Protein AF-A0A4Y1ZLB5-F1 (afdb_monomer_lite)

pLDDT: mean 85.58, std 10.48, range [54.25, 96.88]

Radius of gyration: 24.86 Å; chains: 1; bounding box: 47×28×75 Å

Organism: Araneus ventricosus (NCBI:txid182803)

Structure (mmCIF, N/CA/C/O backbone):
data_AF-A0A4Y1ZLB5-F1
#
_entry.id   AF-A0A4Y1ZLB5-F1
#
loop_
_atom_site.group_PDB
_atom_site.id
_atom_site.type_symbol
_atom_site.label_atom_id
_atom_site.label_alt_id
_atom_site.label_comp_id
_atom_site.label_asym_id
_atom_site.label_entity_id
_atom_site.label_seq_id
_atom_site.pdbx_PDB_ins_code
_atom_site.Cartn_x
_atom_site.Cartn_y
_atom_site.Cartn_z
_atom_site.occupancy
_atom_site.B_iso_or_equiv
_atom_site.auth_seq_id
_atom_sit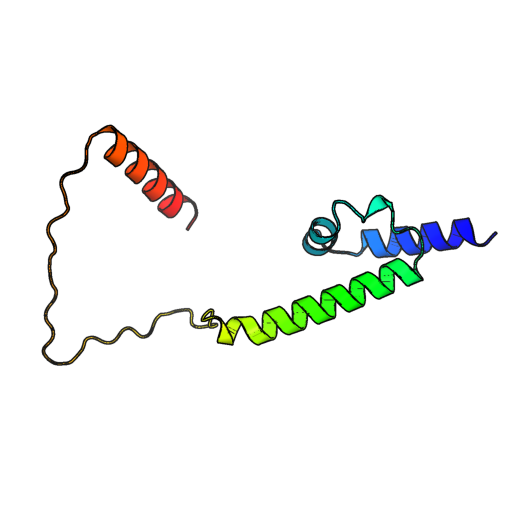e.auth_comp_id
_atom_site.auth_asym_id
_atom_site.auth_atom_id
_atom_site.pdbx_PDB_model_num
ATOM 1 N N . MET A 1 1 ? 21.072 0.759 -37.755 1.00 54.25 1 MET A N 1
ATOM 2 C CA . MET A 1 1 ? 20.215 -0.448 -37.732 1.00 54.25 1 MET A CA 1
ATOM 3 C C . MET A 1 1 ? 19.942 -0.958 -36.313 1.00 54.25 1 MET A C 1
ATOM 5 O O . MET A 1 1 ? 19.071 -1.802 -36.187 1.00 54.25 1 MET A O 1
ATOM 9 N N . GLU A 1 2 ? 20.585 -0.439 -35.256 1.00 58.31 2 GLU A N 1
ATOM 10 C CA . GLU A 1 2 ? 20.394 -0.950 -33.879 1.00 58.31 2 GLU A CA 1
ATOM 11 C C . GLU A 1 2 ? 19.122 -0.460 -33.166 1.00 58.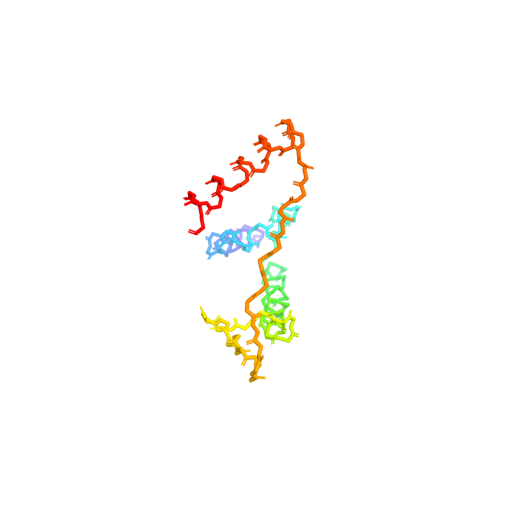31 2 GLU A C 1
ATOM 13 O O . GLU A 1 2 ? 18.459 -1.251 -32.506 1.00 58.31 2 GLU A O 1
ATOM 18 N N . LEU A 1 3 ? 18.684 0.781 -33.416 1.00 64.00 3 LEU A N 1
ATOM 19 C CA . LEU A 1 3 ? 17.488 1.380 -32.788 1.00 64.00 3 LEU A CA 1
ATOM 20 C C . LEU A 1 3 ? 16.195 0.555 -32.936 1.00 64.00 3 LEU A C 1
ATOM 22 O O . LEU A 1 3 ? 15.309 0.635 -32.089 1.00 64.00 3 LEU A O 1
ATOM 26 N N . SER A 1 4 ? 16.064 -0.230 -34.012 1.00 72.00 4 SER A N 1
ATOM 27 C CA . SER A 1 4 ? 14.890 -1.089 -34.208 1.00 72.00 4 SER A CA 1
ATOM 28 C C . SER A 1 4 ? 14.949 -2.344 -33.342 1.00 72.00 4 SER A C 1
ATOM 30 O O . SER A 1 4 ? 13.912 -2.789 -32.866 1.00 72.00 4 SER A O 1
ATOM 32 N N . SER A 1 5 ? 16.131 -2.928 -33.149 1.00 82.12 5 SER A N 1
ATOM 33 C CA . SER A 1 5 ? 16.307 -4.135 -32.339 1.00 82.12 5 SER A CA 1
ATOM 34 C C . SER A 1 5 ? 16.129 -3.817 -30.860 1.00 82.12 5 SER A C 1
ATOM 36 O O . SER A 1 5 ? 15.395 -4.520 -30.169 1.00 82.12 5 SER A O 1
ATOM 38 N N . ASP A 1 6 ? 16.704 -2.704 -30.407 1.00 87.12 6 ASP A N 1
ATOM 39 C CA . ASP A 1 6 ? 16.612 -2.239 -29.022 1.00 87.12 6 ASP A CA 1
ATOM 40 C C . ASP A 1 6 ? 15.170 -1.978 -28.603 1.00 87.12 6 ASP A C 1
ATOM 42 O O . ASP A 1 6 ? 14.748 -2.398 -27.525 1.00 87.12 6 ASP A O 1
ATOM 46 N N . LEU A 1 7 ? 14.376 -1.357 -29.480 1.00 87.50 7 LEU A N 1
ATOM 47 C CA . LEU A 1 7 ? 12.965 -1.103 -29.214 1.00 87.50 7 LEU A CA 1
ATOM 48 C C . LEU A 1 7 ? 12.159 -2.407 -29.117 1.00 87.50 7 LEU A C 1
ATOM 50 O O . LEU A 1 7 ? 11.307 -2.536 -28.240 1.00 87.50 7 LEU A O 1
ATOM 54 N N . ILE A 1 8 ? 12.450 -3.391 -29.974 1.00 90.06 8 ILE A N 1
ATOM 55 C CA . ILE A 1 8 ? 11.793 -4.706 -29.938 1.00 90.06 8 ILE A CA 1
ATOM 56 C C . ILE A 1 8 ? 12.168 -5.472 -28.664 1.00 90.06 8 ILE A C 1
ATOM 58 O O . ILE A 1 8 ? 11.288 -6.039 -28.015 1.00 90.06 8 ILE A O 1
ATOM 62 N N . ILE A 1 9 ? 13.444 -5.472 -28.274 1.00 90.19 9 ILE A N 1
ATOM 63 C CA . ILE A 1 9 ? 13.919 -6.123 -27.044 1.00 90.19 9 ILE A CA 1
ATOM 64 C C . ILE A 1 9 ? 13.283 -5.453 -25.822 1.00 90.19 9 ILE A C 1
ATOM 66 O O . ILE A 1 9 ? 12.719 -6.129 -24.960 1.00 90.19 9 ILE A O 1
ATOM 70 N N . THR A 1 10 ? 13.296 -4.122 -25.787 1.00 90.19 10 THR A N 1
ATOM 71 C CA . THR A 1 10 ? 12.685 -3.320 -24.726 1.00 90.19 10 THR A CA 1
ATOM 72 C C . THR A 1 10 ? 11.192 -3.621 -24.596 1.00 90.19 10 THR A C 1
ATOM 74 O O . THR A 1 10 ? 10.710 -3.888 -23.496 1.00 90.19 10 THR A O 1
ATOM 77 N N . ASP A 1 11 ? 10.446 -3.641 -25.703 1.00 90.00 11 ASP A N 1
ATOM 78 C CA . ASP A 1 11 ? 9.012 -3.944 -25.697 1.00 90.00 11 ASP A CA 1
ATOM 79 C C . ASP A 1 11 ? 8.726 -5.370 -25.197 1.00 90.00 11 ASP A C 1
ATOM 81 O O . ASP A 1 11 ? 7.841 -5.578 -24.363 1.00 90.00 11 ASP A O 1
ATOM 85 N N . GLN A 1 12 ? 9.522 -6.359 -25.613 1.00 91.50 12 GLN A N 1
ATOM 86 C CA . GLN A 1 12 ? 9.396 -7.730 -25.111 1.00 91.50 12 GLN A CA 1
ATOM 87 C C . GLN A 1 12 ? 9.647 -7.830 -23.601 1.00 91.50 12 GLN A C 1
ATOM 89 O O . GLN A 1 12 ? 8.914 -8.543 -22.907 1.00 91.50 12 GLN A O 1
ATOM 94 N N . ILE A 1 13 ? 10.647 -7.113 -23.075 1.00 90.38 13 ILE A N 1
ATOM 95 C CA . ILE A 1 13 ? 10.914 -7.048 -21.631 1.00 90.38 13 ILE A CA 1
ATOM 96 C C . ILE A 1 13 ? 9.722 -6.403 -20.917 1.00 90.38 13 ILE A C 1
ATOM 98 O O . ILE A 1 13 ? 9.205 -6.980 -19.960 1.00 90.38 13 ILE A O 1
ATOM 102 N N . LYS A 1 14 ? 9.219 -5.263 -21.410 1.00 89.38 14 LYS A N 1
ATOM 103 C CA . LYS A 1 14 ? 8.067 -4.559 -20.821 1.00 89.38 14 LYS A CA 1
ATOM 104 C C . LYS A 1 14 ? 6.805 -5.422 -20.784 1.00 89.38 14 LYS A C 1
ATOM 106 O O . LYS A 1 14 ? 6.075 -5.399 -19.792 1.00 89.38 14 LYS A O 1
ATOM 111 N N . ARG A 1 15 ? 6.542 -6.210 -21.833 1.00 89.81 15 ARG A N 1
ATOM 112 C CA . ARG A 1 15 ? 5.386 -7.125 -21.895 1.00 89.81 15 ARG A CA 1
ATOM 113 C C . ARG A 1 15 ? 5.440 -8.222 -20.835 1.00 89.81 15 ARG A C 1
ATOM 115 O O . ARG A 1 15 ? 4.393 -8.582 -20.310 1.00 89.81 15 ARG A O 1
ATOM 122 N N . LYS A 1 16 ? 6.635 -8.714 -20.492 1.00 90.75 16 LYS A N 1
ATOM 123 C CA . LYS A 1 16 ? 6.838 -9.771 -19.485 1.00 90.75 16 LYS A CA 1
ATOM 124 C C . LYS A 1 16 ? 6.747 -9.280 -18.033 1.00 90.75 16 LYS A C 1
ATOM 126 O O . LYS A 1 16 ? 6.756 -10.106 -17.125 1.00 90.75 16 LYS A O 1
ATOM 131 N N . LYS A 1 17 ? 6.684 -7.966 -17.787 1.00 88.12 17 LYS A N 1
ATOM 132 C CA . LYS A 1 17 ? 6.630 -7.403 -16.427 1.00 88.12 17 LYS A CA 1
ATOM 133 C C . LYS A 1 17 ? 5.203 -7.359 -15.883 1.00 88.12 17 LYS A C 1
ATOM 135 O O . LYS A 1 17 ? 4.248 -7.116 -16.626 1.00 88.12 17 LYS A O 1
ATOM 140 N N . THR A 1 18 ? 5.082 -7.596 -14.578 1.00 87.88 18 THR A N 1
ATOM 141 C CA . THR A 1 18 ? 3.817 -7.542 -13.835 1.00 87.88 18 THR A CA 1
ATOM 142 C C . THR A 1 18 ? 3.270 -6.117 -13.769 1.00 87.88 18 THR A C 1
ATOM 144 O O . THR A 1 18 ? 4.005 -5.149 -13.978 1.00 87.88 18 THR A O 1
ATOM 147 N N . GLN A 1 19 ? 1.973 -5.986 -13.476 1.00 86.31 19 GLN A N 1
ATOM 148 C CA . GLN A 1 19 ? 1.320 -4.680 -13.363 1.00 86.31 19 GLN A CA 1
ATOM 149 C C . GLN A 1 19 ? 1.928 -3.830 -12.235 1.00 86.31 19 GLN A C 1
ATOM 151 O O . GLN A 1 19 ? 2.244 -2.676 -12.476 1.00 86.31 19 GLN A O 1
ATOM 156 N N . GLU A 1 20 ? 2.243 -4.437 -11.083 1.00 87.06 20 GLU A N 1
ATOM 157 C CA . GLU A 1 20 ? 2.920 -3.782 -9.943 1.00 87.06 20 GLU A CA 1
ATOM 158 C C . GLU A 1 20 ? 4.202 -3.038 -10.359 1.00 87.06 20 GLU A C 1
ATOM 160 O O . GLU A 1 20 ? 4.435 -1.904 -9.948 1.00 87.06 20 GLU A O 1
ATOM 165 N N . VAL A 1 21 ? 5.024 -3.653 -11.218 1.00 87.06 21 VAL A N 1
ATOM 166 C CA . VAL A 1 21 ? 6.260 -3.027 -11.711 1.00 87.06 21 VAL A CA 1
ATOM 167 C C . VAL A 1 21 ? 5.936 -1.867 -12.648 1.00 87.06 21 VAL A C 1
ATOM 169 O O . VAL A 1 21 ? 6.552 -0.814 -12.552 1.00 87.06 21 VAL A O 1
ATOM 172 N N . LYS A 1 22 ? 4.959 -2.029 -13.545 1.00 87.31 22 LYS A N 1
ATOM 173 C CA . LYS A 1 22 ? 4.550 -0.963 -14.476 1.00 87.31 22 LYS A CA 1
ATOM 174 C C . LYS A 1 22 ? 3.980 0.245 -13.733 1.00 87.31 22 LYS A C 1
ATOM 176 O O . LYS A 1 22 ? 4.280 1.373 -14.117 1.00 87.31 22 LYS A O 1
ATOM 181 N N . ASP A 1 23 ? 3.233 0.002 -12.660 1.00 88.00 23 ASP A N 1
ATOM 182 C CA . ASP A 1 23 ? 2.637 1.037 -11.814 1.00 88.00 23 ASP A CA 1
ATOM 183 C C . ASP A 1 23 ? 3.703 1.845 -11.060 1.00 88.00 23 ASP A C 1
ATOM 185 O O . ASP A 1 23 ? 3.548 3.043 -10.836 1.00 88.00 23 ASP A O 1
ATOM 189 N N . HIS A 1 24 ? 4.838 1.229 -10.724 1.00 87.44 24 HIS A N 1
ATOM 190 C CA . HIS A 1 24 ? 5.950 1.955 -10.114 1.00 87.44 24 HIS A CA 1
ATOM 191 C C . HIS A 1 24 ? 6.598 2.971 -11.071 1.00 87.44 24 HIS A C 1
ATOM 193 O O . HIS A 1 24 ? 7.127 3.990 -10.636 1.00 87.44 24 HIS A O 1
ATOM 199 N N . PHE A 1 25 ? 6.532 2.718 -12.380 1.00 87.50 25 PHE A N 1
ATOM 200 C CA . PHE A 1 25 ? 7.180 3.536 -13.403 1.00 87.50 25 PHE A CA 1
ATOM 201 C C . PHE A 1 25 ? 6.192 4.352 -14.253 1.00 87.50 25 PHE A C 1
ATOM 203 O O . PHE A 1 25 ? 6.557 4.739 -15.359 1.00 87.50 25 PHE A O 1
ATOM 210 N N . ILE A 1 26 ? 4.972 4.647 -13.787 1.00 85.88 26 ILE A N 1
ATOM 211 C CA . ILE A 1 26 ? 3.901 5.282 -14.596 1.00 85.88 26 ILE A CA 1
ATOM 212 C C . ILE A 1 26 ? 4.385 6.504 -15.405 1.00 85.88 26 ILE A C 1
ATOM 214 O O . ILE A 1 26 ? 4.108 6.598 -16.601 1.00 85.88 26 ILE A O 1
ATOM 218 N N . ASP A 1 27 ? 5.187 7.385 -14.802 1.00 85.88 27 ASP A N 1
ATOM 219 C CA . ASP A 1 27 ? 5.664 8.625 -15.440 1.00 85.88 27 ASP A CA 1
ATOM 220 C C . ASP A 1 27 ? 6.862 8.436 -16.397 1.00 85.88 27 ASP A C 1
ATOM 222 O O . ASP A 1 27 ? 7.164 9.295 -17.244 1.00 85.88 27 ASP A O 1
ATOM 226 N N . GLY A 1 28 ? 7.583 7.322 -16.240 1.00 83.75 28 GLY A N 1
ATOM 227 C CA . GLY A 1 28 ? 8.850 7.027 -16.915 1.00 83.75 28 GLY A CA 1
ATOM 228 C C . GLY A 1 28 ? 8.805 5.835 -17.872 1.00 83.75 28 GLY A C 1
ATOM 229 O O . GLY A 1 28 ? 9.680 5.704 -18.726 1.00 83.75 28 GLY A O 1
ATOM 230 N N . TRP A 1 29 ? 7.780 4.985 -17.796 1.00 87.38 29 TRP A N 1
ATOM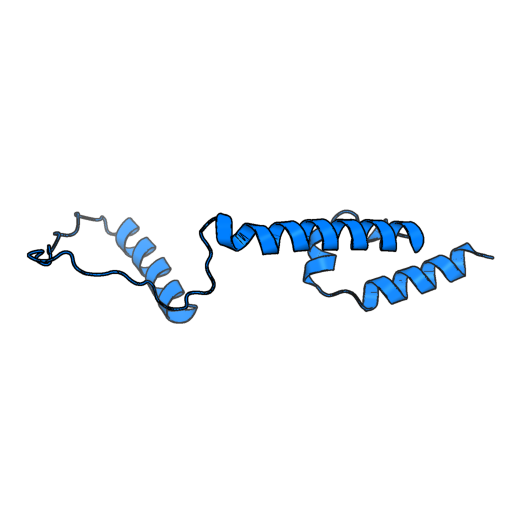 231 C CA . TRP A 1 29 ? 7.736 3.693 -18.482 1.00 87.38 29 TRP A CA 1
ATOM 232 C C . TRP A 1 29 ? 7.786 3.821 -20.004 1.00 87.38 29 TRP A C 1
ATOM 234 O O . TRP A 1 29 ? 8.435 3.027 -20.686 1.00 87.38 29 TRP A O 1
ATOM 244 N N . SER A 1 30 ? 7.137 4.846 -20.557 1.00 83.31 30 SER A N 1
ATOM 245 C CA . SER A 1 30 ? 7.140 5.143 -21.995 1.00 83.31 30 SER A CA 1
ATOM 246 C C . SER A 1 30 ? 8.467 5.727 -22.497 1.00 83.31 30 SER A C 1
ATOM 248 O O . SER A 1 30 ? 8.753 5.644 -23.688 1.00 83.31 30 SER A O 1
ATOM 250 N N . LYS A 1 31 ? 9.300 6.278 -21.604 1.00 86.25 31 LYS A N 1
ATOM 251 C CA . LYS A 1 31 ? 10.588 6.913 -21.936 1.00 86.25 31 LYS A CA 1
ATOM 252 C C . LYS A 1 31 ? 11.763 5.930 -21.918 1.00 86.25 31 LYS A C 1
ATOM 254 O O . LYS A 1 31 ? 12.789 6.197 -22.537 1.00 86.25 31 LYS A O 1
ATOM 259 N N . LEU A 1 32 ? 11.609 4.785 -21.251 1.00 86.25 32 LEU A N 1
ATOM 260 C CA . LEU A 1 32 ? 12.604 3.710 -21.212 1.00 86.25 32 LEU A CA 1
ATOM 261 C C . LEU A 1 32 ? 12.653 2.977 -22.560 1.00 86.25 32 LEU A C 1
ATOM 263 O O . LEU A 1 32 ? 11.905 2.025 -22.764 1.00 86.25 32 LEU A O 1
ATOM 267 N N . ASN A 1 33 ? 13.482 3.447 -23.492 1.00 84.12 33 ASN A N 1
ATOM 268 C CA . ASN A 1 33 ? 13.607 2.884 -24.849 1.00 84.12 33 ASN A CA 1
ATOM 269 C C . ASN A 1 33 ? 14.921 2.132 -25.095 1.00 84.12 33 ASN A C 1
ATOM 271 O O . ASN A 1 33 ? 15.105 1.571 -26.170 1.00 84.12 33 ASN A O 1
ATOM 275 N N . SER A 1 34 ? 15.819 2.130 -24.110 1.00 88.88 34 SER A N 1
ATOM 276 C CA . SER A 1 34 ? 17.044 1.338 -24.139 1.00 88.88 34 SER A CA 1
ATOM 277 C C . SER A 1 34 ? 16.847 0.078 -23.293 1.00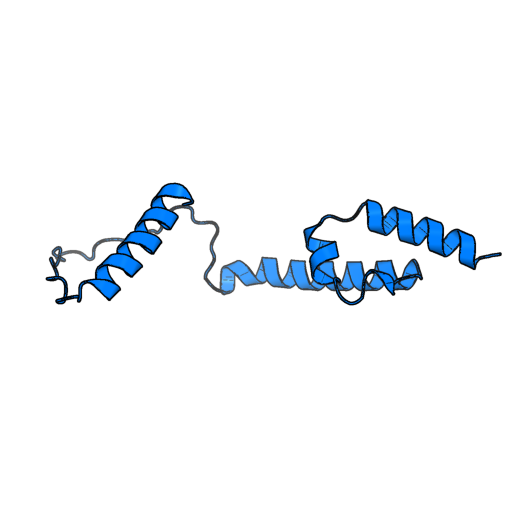 88.88 34 SER A C 1
ATOM 279 O O . SER A 1 34 ? 16.363 0.191 -22.158 1.00 88.88 34 SER A O 1
ATOM 281 N N . PRO A 1 35 ? 17.212 -1.106 -23.816 1.00 88.50 35 PRO A N 1
ATOM 282 C CA . PRO A 1 35 ? 17.108 -2.350 -23.072 1.00 88.50 35 PRO A CA 1
ATOM 283 C C . PRO A 1 35 ? 18.016 -2.337 -21.840 1.00 88.50 35 PRO A C 1
ATOM 285 O O . PRO A 1 35 ? 17.561 -2.745 -20.775 1.00 88.50 35 PRO A O 1
ATOM 288 N N . ASP A 1 36 ? 19.232 -1.796 -21.946 1.00 89.56 36 ASP A N 1
ATOM 289 C CA . ASP A 1 36 ? 20.180 -1.715 -20.828 1.00 89.56 36 ASP A CA 1
ATOM 290 C C . ASP A 1 36 ? 19.638 -0.832 -19.701 1.00 89.56 36 ASP A C 1
ATOM 292 O O . ASP A 1 36 ? 19.549 -1.271 -18.556 1.00 89.56 36 ASP A O 1
ATOM 296 N N . ALA A 1 37 ? 19.156 0.369 -20.040 1.00 88.75 37 ALA A N 1
ATOM 297 C CA . ALA A 1 37 ? 18.561 1.274 -19.058 1.00 88.75 37 ALA A CA 1
ATOM 298 C C . ALA A 1 37 ? 17.300 0.675 -18.414 1.00 88.75 37 ALA A C 1
ATOM 300 O O . ALA A 1 37 ? 17.036 0.888 -17.232 1.00 88.75 37 ALA A O 1
ATOM 301 N N . LEU A 1 38 ? 16.492 -0.074 -19.176 1.00 89.88 38 LEU A N 1
ATOM 302 C CA . LEU A 1 38 ? 15.327 -0.765 -18.626 1.00 89.88 38 LEU A CA 1
ATOM 303 C C . LEU A 1 38 ? 15.753 -1.868 -17.648 1.00 89.88 38 LEU A C 1
ATOM 305 O O . LEU A 1 38 ? 15.130 -2.005 -16.600 1.00 89.88 38 LEU A O 1
ATOM 309 N N . VAL A 1 39 ? 16.785 -2.647 -17.976 1.00 90.50 39 VAL A N 1
ATOM 310 C CA . VAL A 1 39 ? 17.297 -3.724 -17.116 1.00 90.50 39 VAL A CA 1
ATOM 311 C C . VAL A 1 39 ? 17.875 -3.166 -15.816 1.00 90.50 39 VAL A C 1
ATOM 313 O O . VAL A 1 39 ? 17.505 -3.665 -14.759 1.00 90.50 39 VAL A O 1
ATOM 316 N N . GLU A 1 40 ? 18.687 -2.111 -15.881 1.00 91.50 40 GLU A N 1
ATOM 317 C CA . GLU A 1 40 ? 19.279 -1.453 -14.707 1.00 91.50 40 GLU A CA 1
ATOM 318 C C . GLU A 1 40 ? 18.201 -0.946 -13.736 1.00 91.50 40 GLU A C 1
ATOM 320 O O . GLU A 1 40 ? 18.176 -1.338 -12.573 1.00 91.50 40 GLU A O 1
ATOM 325 N N . ASN A 1 41 ? 17.210 -0.195 -14.233 1.00 89.19 41 ASN A N 1
ATOM 326 C CA . ASN A 1 41 ? 16.106 0.298 -13.398 1.00 89.19 41 ASN A CA 1
ATOM 327 C C . ASN A 1 41 ? 15.280 -0.832 -12.763 1.00 89.19 41 ASN A C 1
ATOM 329 O O . ASN A 1 41 ? 14.732 -0.682 -11.669 1.00 89.19 41 ASN A O 1
ATOM 333 N N . LEU A 1 42 ? 15.132 -1.958 -13.466 1.00 91.00 42 LEU A N 1
ATOM 334 C CA . LEU A 1 42 ? 14.413 -3.115 -12.943 1.00 91.00 42 LEU A CA 1
ATOM 335 C C . LEU A 1 42 ? 15.203 -3.835 -11.847 1.00 91.00 42 LEU A C 1
ATOM 337 O O . LEU A 1 42 ? 14.579 -4.325 -10.908 1.00 91.00 42 LEU A O 1
ATOM 341 N N . ASP A 1 43 ? 16.526 -3.909 -11.975 1.00 90.81 43 ASP A N 1
ATOM 342 C CA . ASP A 1 43 ? 17.420 -4.519 -10.985 1.00 90.81 43 ASP A CA 1
ATOM 343 C C . ASP A 1 43 ? 17.513 -3.657 -9.715 1.00 90.81 43 ASP A C 1
ATOM 345 O O . ASP A 1 43 ? 17.370 -4.160 -8.595 1.00 90.81 43 ASP A O 1
ATOM 349 N N . ASP A 1 44 ? 17.604 -2.335 -9.886 1.00 90.50 44 ASP A N 1
ATOM 350 C CA . ASP A 1 44 ? 17.534 -1.361 -8.795 1.00 90.50 44 ASP A CA 1
ATOM 351 C C . ASP A 1 44 ? 16.207 -1.468 -8.038 1.00 90.50 44 ASP A C 1
ATOM 353 O O . ASP A 1 44 ? 16.177 -1.539 -6.804 1.00 90.50 44 ASP A O 1
ATOM 357 N N . TYR A 1 45 ? 15.090 -1.531 -8.770 1.00 90.38 45 TYR A N 1
ATOM 358 C CA . TYR A 1 45 ? 13.772 -1.707 -8.169 1.00 90.38 45 TYR A CA 1
ATOM 359 C C . TYR A 1 45 ? 13.663 -3.027 -7.400 1.00 90.38 45 TYR A C 1
ATOM 361 O O . TYR A 1 45 ? 13.142 -3.034 -6.282 1.00 90.38 45 TYR A O 1
ATOM 369 N N . ASP A 1 46 ? 14.148 -4.141 -7.955 1.00 89.88 46 ASP A N 1
ATOM 370 C CA . ASP A 1 46 ? 14.072 -5.440 -7.279 1.00 89.88 46 ASP A CA 1
ATOM 371 C C . ASP A 1 46 ? 14.949 -5.466 -6.019 1.00 89.88 46 ASP A C 1
ATOM 373 O O . ASP A 1 46 ? 14.525 -5.968 -4.975 1.00 89.88 46 ASP A O 1
ATOM 377 N N . THR A 1 47 ? 16.110 -4.809 -6.059 1.00 91.69 47 THR A N 1
ATOM 378 C CA . THR A 1 47 ? 16.973 -4.598 -4.891 1.00 91.69 47 THR A CA 1
ATOM 379 C C . THR A 1 47 ? 16.250 -3.795 -3.810 1.00 91.69 47 THR A C 1
ATOM 381 O O . THR A 1 47 ? 16.159 -4.233 -2.658 1.00 91.69 47 THR A O 1
ATOM 384 N N . LEU A 1 48 ? 15.658 -2.649 -4.161 1.00 87.56 48 LEU A N 1
ATOM 385 C CA . LEU A 1 48 ? 14.889 -1.828 -3.221 1.00 87.56 48 LEU A CA 1
ATOM 386 C C . LEU A 1 48 ? 13.701 -2.603 -2.643 1.00 87.56 48 LEU A C 1
ATOM 388 O O . LEU A 1 48 ? 13.502 -2.621 -1.427 1.00 87.56 48 LEU A O 1
ATOM 392 N N . ARG A 1 49 ? 12.952 -3.319 -3.481 1.00 87.31 49 ARG A N 1
ATOM 393 C CA . ARG A 1 49 ? 11.809 -4.138 -3.065 1.00 87.31 49 ARG A CA 1
ATOM 394 C C . ARG A 1 49 ? 12.226 -5.283 -2.148 1.00 87.31 49 ARG A C 1
ATOM 396 O O . ARG A 1 49 ? 11.553 -5.533 -1.149 1.00 87.31 49 ARG A O 1
ATOM 403 N N . SER A 1 50 ? 13.341 -5.942 -2.442 1.00 86.19 50 SER A N 1
ATOM 404 C CA . SER A 1 50 ? 13.920 -7.000 -1.611 1.00 86.19 50 SER A CA 1
ATOM 405 C C . SER A 1 50 ? 14.343 -6.463 -0.238 1.00 86.19 50 SER A C 1
ATOM 407 O O . SER A 1 50 ? 13.991 -7.032 0.803 1.00 86.19 50 SER A O 1
ATOM 409 N N . THR A 1 51 ? 15.006 -5.301 -0.196 1.00 84.69 51 THR A N 1
ATOM 410 C CA . THR A 1 51 ? 15.362 -4.648 1.077 1.00 84.69 51 THR A CA 1
ATOM 411 C C . THR A 1 51 ? 14.133 -4.192 1.864 1.00 84.69 51 THR A C 1
ATOM 413 O O . THR A 1 51 ? 14.106 -4.315 3.087 1.00 84.69 51 THR A O 1
ATOM 416 N N . PHE A 1 52 ? 13.085 -3.715 1.191 1.00 80.06 52 PHE A N 1
ATOM 417 C CA . PHE A 1 52 ? 11.833 -3.351 1.843 1.00 80.06 52 PHE A CA 1
ATOM 418 C C . PHE A 1 52 ? 11.151 -4.581 2.445 1.00 80.06 52 PHE A C 1
ATOM 420 O O . PHE A 1 52 ? 10.861 -4.595 3.637 1.00 80.06 52 PHE A O 1
ATOM 427 N N . ARG A 1 53 ? 10.982 -5.655 1.667 1.00 79.44 53 ARG A N 1
ATOM 428 C CA . ARG A 1 53 ? 10.358 -6.918 2.103 1.00 79.44 53 ARG A CA 1
ATOM 429 C C . ARG A 1 53 ? 11.099 -7.581 3.262 1.00 79.44 53 ARG A C 1
ATOM 431 O O . ARG A 1 53 ? 10.469 -8.115 4.166 1.00 79.44 53 ARG A O 1
ATOM 438 N N . SER A 1 54 ? 12.427 -7.511 3.275 1.00 78.25 54 SER A N 1
ATOM 439 C CA . SER A 1 54 ? 13.246 -8.008 4.393 1.00 78.25 54 SER A CA 1
ATOM 440 C C . SER A 1 54 ? 13.181 -7.120 5.644 1.00 78.25 54 SER A C 1
ATOM 442 O O . SER A 1 54 ? 13.367 -7.610 6.761 1.00 78.25 54 SER A O 1
ATOM 444 N N . LYS A 1 55 ? 12.873 -5.826 5.490 1.00 74.38 55 LYS A N 1
ATOM 445 C CA . LYS A 1 55 ? 12.652 -4.883 6.598 1.00 74.38 55 LYS A CA 1
ATOM 446 C C . LYS A 1 55 ? 11.199 -4.815 7.074 1.00 74.38 55 LYS A C 1
ATOM 448 O O . LYS A 1 55 ? 10.974 -4.405 8.207 1.00 74.38 55 LYS A O 1
ATOM 453 N N . GLN A 1 56 ? 10.222 -5.260 6.284 1.00 67.75 56 GLN A N 1
ATOM 454 C CA . GLN A 1 56 ? 8.803 -5.287 6.668 1.00 67.75 56 GLN A CA 1
ATOM 455 C C . GLN A 1 56 ? 8.529 -5.978 8.022 1.00 67.75 56 GLN A C 1
ATOM 457 O O . GLN A 1 56 ? 7.783 -5.402 8.817 1.00 67.75 56 GLN A O 1
ATOM 462 N N . PRO A 1 57 ? 9.180 -7.110 8.369 1.00 62.34 57 PRO A N 1
ATOM 463 C CA . PRO A 1 57 ? 9.051 -7.711 9.699 1.00 62.34 57 PRO A CA 1
ATOM 464 C C . PRO A 1 57 ? 9.518 -6.804 10.846 1.00 62.34 57 PRO A C 1
ATOM 466 O O . PRO A 1 57 ? 8.968 -6.861 11.940 1.00 62.34 57 PRO A O 1
ATOM 469 N N . GLN A 1 58 ? 10.511 -5.944 10.599 1.00 65.19 58 GLN A N 1
ATOM 470 C CA . GLN A 1 58 ? 11.066 -5.006 11.586 1.00 65.19 58 GLN A CA 1
ATOM 471 C C . GLN A 1 58 ? 10.180 -3.762 11.758 1.00 65.19 58 GLN A C 1
ATOM 473 O O . GLN A 1 58 ? 10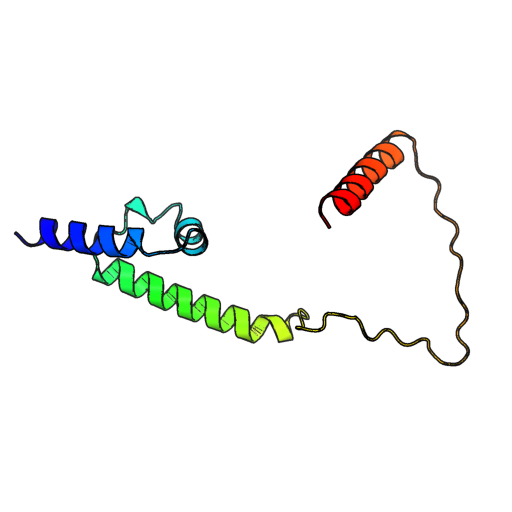.236 -3.104 12.791 1.00 65.19 58 GLN A O 1
ATOM 478 N N . LEU A 1 59 ? 9.331 -3.467 10.768 1.00 64.31 59 LEU A N 1
ATOM 479 C CA . LEU A 1 59 ? 8.318 -2.407 10.808 1.00 64.31 59 LEU A CA 1
ATOM 480 C C . LEU A 1 59 ? 7.008 -2.860 11.484 1.00 64.31 59 LEU A C 1
ATOM 482 O O . LEU A 1 59 ? 6.016 -2.138 11.448 1.00 64.31 59 LEU A O 1
ATOM 486 N N . GLY A 1 60 ? 6.996 -4.048 12.103 1.00 58.53 60 GLY A N 1
ATOM 487 C CA . GLY A 1 60 ? 5.866 -4.574 12.877 1.00 58.53 60 GLY A CA 1
ATOM 488 C C . GLY A 1 60 ? 4.883 -5.438 12.085 1.00 58.53 60 GLY A C 1
ATOM 489 O O . GLY A 1 60 ? 3.946 -5.976 12.672 1.00 58.53 60 GLY A O 1
ATOM 490 N N . SER A 1 61 ? 5.090 -5.629 10.778 1.00 61.22 61 SER A N 1
ATOM 491 C CA . SER A 1 61 ? 4.247 -6.513 9.967 1.00 61.22 61 SER A CA 1
ATOM 492 C C . SER A 1 61 ? 4.848 -7.919 9.942 1.00 61.22 61 SER A C 1
ATOM 494 O O . SER A 1 61 ? 5.780 -8.213 9.195 1.00 61.22 61 SER A O 1
ATOM 496 N N . THR A 1 62 ? 4.364 -8.778 10.838 1.00 62.88 62 THR A N 1
ATOM 497 C CA . THR A 1 62 ? 4.820 -10.169 10.967 1.00 62.88 62 THR A CA 1
ATOM 498 C C . THR A 1 62 ? 3.929 -11.113 10.153 1.00 62.88 62 THR A C 1
ATOM 500 O O . THR A 1 62 ? 2.773 -10.808 9.884 1.00 62.88 62 THR A O 1
ATOM 503 N N . ASN A 1 63 ? 4.432 -12.303 9.807 1.00 65.69 63 ASN A N 1
ATOM 504 C CA . ASN A 1 63 ? 3.633 -13.361 9.163 1.00 65.69 63 ASN A CA 1
ATOM 505 C C . ASN A 1 63 ? 2.625 -14.034 10.123 1.00 65.69 63 ASN A C 1
ATOM 507 O O . ASN A 1 63 ? 2.075 -15.090 9.804 1.00 65.69 63 ASN A O 1
ATOM 511 N N . LEU A 1 64 ? 2.436 -13.496 11.333 1.00 64.12 64 LEU A N 1
ATOM 512 C CA . LEU A 1 64 ? 1.527 -14.068 12.316 1.00 64.12 64 LEU A CA 1
ATOM 513 C C . LEU A 1 64 ? 0.089 -13.830 11.856 1.00 64.12 64 LEU A C 1
ATOM 515 O O . LEU A 1 64 ? -0.383 -12.702 11.781 1.00 64.12 64 LEU A O 1
ATOM 519 N N . THR A 1 65 ? -0.628 -14.915 11.580 1.00 63.53 65 THR A N 1
ATOM 520 C CA . THR A 1 65 ? -2.050 -14.875 11.202 1.00 63.53 65 THR A CA 1
ATOM 521 C C . THR A 1 65 ? -2.975 -14.662 12.401 1.00 63.53 65 THR A C 1
ATOM 523 O O . THR A 1 65 ? -4.180 -14.493 12.232 1.00 63.53 65 THR A O 1
ATOM 526 N N . LYS A 1 66 ? -2.428 -14.700 13.622 1.00 73.00 66 LYS A N 1
ATOM 527 C CA . LYS A 1 66 ? -3.149 -14.503 14.881 1.00 73.00 66 LYS A CA 1
ATOM 528 C C . LYS A 1 66 ? -2.267 -13.711 15.833 1.00 73.00 66 LYS A C 1
ATOM 530 O O . LYS A 1 66 ? -1.119 -14.087 16.059 1.00 73.00 66 LYS A O 1
ATOM 535 N N . MET A 1 67 ? -2.816 -12.638 16.389 1.00 74.06 67 MET A N 1
ATOM 536 C CA . MET A 1 67 ? -2.176 -11.908 17.479 1.00 74.06 67 MET A CA 1
ATOM 537 C C . MET A 1 67 ? -2.190 -12.777 18.744 1.00 74.06 67 MET A C 1
ATOM 539 O O . MET A 1 67 ? -3.223 -13.352 19.086 1.00 74.06 67 MET A O 1
ATOM 543 N N . ASP A 1 68 ? -1.066 -12.873 19.452 1.00 75.69 68 ASP A N 1
ATOM 544 C CA . ASP A 1 68 ? -0.930 -13.601 20.717 1.00 75.69 68 ASP A CA 1
ATOM 545 C C . ASP A 1 68 ? -1.246 -12.701 21.922 1.00 75.69 68 ASP A C 1
ATOM 547 O O . ASP A 1 68 ? -0.479 -12.597 22.879 1.00 75.69 68 ASP A O 1
ATOM 551 N N . ILE A 1 69 ? -2.411 -12.048 21.886 1.00 83.75 69 ILE A N 1
ATOM 552 C CA . ILE A 1 69 ? -2.900 -11.252 23.016 1.00 83.75 69 ILE A CA 1
ATOM 553 C C . ILE A 1 69 ? -3.236 -12.212 24.162 1.00 83.75 69 ILE A C 1
ATOM 555 O O . ILE A 1 69 ? -4.135 -13.045 24.046 1.00 83.75 69 ILE A O 1
ATOM 559 N N . LYS A 1 70 ? -2.506 -12.096 25.273 1.00 87.31 70 LYS A N 1
ATOM 560 C CA . LYS A 1 70 ? -2.742 -12.864 26.501 1.00 87.31 70 LYS A CA 1
ATOM 561 C C . LYS A 1 70 ? -3.359 -11.949 27.547 1.00 87.31 70 LYS A C 1
ATOM 563 O O . LYS A 1 70 ? -2.848 -10.856 27.786 1.00 87.31 70 LYS A O 1
ATOM 568 N N . GLU A 1 71 ? -4.438 -12.399 28.179 1.00 90.44 71 GLU A N 1
ATOM 569 C CA . GLU A 1 71 ? -4.973 -11.720 29.358 1.00 90.44 71 GLU A CA 1
ATOM 570 C C . GLU A 1 71 ? -3.922 -11.744 30.473 1.00 90.44 71 GLU A C 1
ATOM 572 O O . GLU A 1 71 ? -3.308 -12.777 30.749 1.00 90.44 71 GLU A O 1
ATOM 577 N N . VAL A 1 72 ? -3.695 -10.596 31.109 1.00 93.62 72 VAL A N 1
ATOM 578 C CA . VAL A 1 72 ? -2.827 -10.525 32.287 1.00 93.62 72 VAL A CA 1
ATOM 579 C C . VAL A 1 72 ? -3.562 -11.174 33.459 1.00 93.62 72 VAL A C 1
ATOM 581 O O . VAL A 1 72 ? -4.737 -10.883 33.689 1.00 93.62 72 VAL A O 1
ATOM 584 N N . GLU A 1 73 ? -2.879 -12.031 34.217 1.00 92.25 73 GLU A N 1
ATOM 585 C CA . GLU A 1 73 ? -3.460 -12.728 35.367 1.00 92.25 73 GLU A CA 1
ATOM 586 C C . GLU A 1 73 ? -4.127 -11.747 36.348 1.00 92.25 73 GLU A C 1
ATOM 588 O O . GLU A 1 73 ? -3.558 -10.722 36.721 1.00 92.25 73 GLU A O 1
ATOM 593 N N . GLY A 1 74 ? -5.370 -12.046 36.734 1.00 94.12 74 GLY A N 1
ATOM 594 C CA . GLY A 1 74 ? -6.180 -11.185 37.602 1.00 94.12 74 GLY A CA 1
ATOM 595 C C . GLY A 1 74 ? -6.884 -10.016 36.899 1.00 94.12 74 GLY A C 1
ATOM 596 O O . GLY A 1 74 ? -7.641 -9.292 37.552 1.00 94.12 74 GLY A O 1
ATOM 597 N N . SER A 1 75 ? -6.691 -9.839 35.589 1.00 94.50 75 SER A N 1
ATOM 598 C CA . SER A 1 75 ? -7.422 -8.833 34.811 1.00 94.50 75 SER A CA 1
ATOM 599 C C . SER A 1 75 ? -8.901 -9.170 34.690 1.00 94.50 75 SER A C 1
ATOM 601 O O . SER A 1 75 ? -9.325 -10.319 34.817 1.00 94.50 75 SER A O 1
ATOM 603 N N . LYS A 1 76 ? -9.705 -8.135 34.445 1.00 93.81 76 LYS A N 1
ATOM 604 C CA . LYS A 1 76 ? -11.146 -8.257 34.236 1.00 93.81 76 LYS A CA 1
ATOM 605 C C . LYS A 1 76 ? -11.546 -7.479 32.987 1.00 93.81 76 LYS A C 1
ATOM 607 O O . LYS A 1 76 ? -10.952 -6.430 32.734 1.00 93.81 76 LYS A O 1
ATOM 612 N N . PRO A 1 77 ? -12.551 -7.948 32.233 1.00 93.31 77 PRO A N 1
ATOM 613 C CA . PRO A 1 77 ? -13.046 -7.209 31.083 1.00 93.31 77 PRO A CA 1
ATOM 614 C C . PRO A 1 77 ? -13.643 -5.870 31.527 1.00 93.31 77 PRO A C 1
ATOM 616 O O . PRO A 1 77 ? -14.446 -5.814 32.462 1.00 93.31 77 PRO A O 1
ATOM 619 N N . GLU A 1 78 ? -13.273 -4.795 30.834 1.00 93.19 78 GLU A N 1
ATOM 620 C CA . GLU A 1 78 ? -13.847 -3.468 31.035 1.00 93.19 78 GLU A CA 1
ATOM 621 C C . GLU A 1 78 ? -14.874 -3.174 29.938 1.00 93.19 78 GLU A C 1
ATOM 623 O O . GLU A 1 78 ? -14.555 -3.115 28.751 1.00 93.19 78 GLU A O 1
ATOM 628 N N . CYS A 1 79 ? -16.132 -2.980 30.336 1.00 91.31 79 CYS A N 1
ATOM 629 C CA . CYS A 1 79 ? -17.184 -2.553 29.421 1.00 91.31 79 CYS A CA 1
ATOM 630 C C . CYS A 1 79 ? -17.241 -1.024 29.394 1.00 91.31 79 CYS A C 1
ATOM 632 O O . CYS A 1 79 ? -17.870 -0.390 30.249 1.00 91.31 79 CYS A O 1
ATOM 634 N N . MET A 1 80 ? -16.568 -0.429 28.411 1.00 93.38 80 MET A N 1
ATOM 635 C CA . MET A 1 80 ? -16.601 1.014 28.210 1.00 93.38 80 MET A CA 1
ATOM 636 C C . MET A 1 80 ? -17.938 1.448 27.607 1.00 93.38 80 MET A C 1
ATOM 638 O O . MET A 1 80 ? -18.460 0.841 26.670 1.00 93.38 80 MET A O 1
ATOM 642 N N . LYS A 1 81 ? -18.498 2.540 28.133 1.00 94.62 81 LYS A N 1
ATOM 643 C CA . LYS A 1 81 ? -19.709 3.137 27.568 1.00 94.62 81 LYS A CA 1
ATOM 644 C C . LYS A 1 81 ? -19.342 3.929 26.312 1.00 94.62 81 LYS A C 1
ATOM 646 O O . LYS A 1 81 ? -18.445 4.768 26.391 1.00 94.62 81 LYS A O 1
ATOM 651 N N . PRO A 1 82 ? -20.043 3.726 25.185 1.00 90.88 82 PRO A N 1
ATOM 652 C CA . PRO A 1 82 ? -19.792 4.507 23.986 1.00 90.88 82 PRO A CA 1
ATOM 653 C C . PRO A 1 82 ? -20.119 5.981 24.232 1.00 90.88 82 PRO A C 1
ATOM 655 O O . PRO A 1 82 ? -21.083 6.320 24.931 1.00 90.88 82 PRO A O 1
ATOM 658 N N . TYR A 1 83 ? -19.320 6.864 23.639 1.00 89.88 83 TYR A N 1
ATOM 659 C CA . TYR A 1 83 ? -19.602 8.293 23.643 1.00 89.88 83 TYR A CA 1
ATOM 660 C C . TYR A 1 83 ? -20.869 8.596 22.839 1.00 89.88 83 TYR A C 1
ATOM 662 O O . TYR A 1 83 ? -21.269 7.846 21.947 1.00 89.88 83 TYR A O 1
ATOM 670 N N . LYS A 1 84 ? -21.524 9.714 23.163 1.00 92.12 84 LYS A N 1
ATOM 671 C CA . LYS A 1 84 ? -22.655 10.192 22.365 1.00 92.12 84 LYS A CA 1
ATOM 672 C C . LYS A 1 84 ? -22.131 10.661 21.009 1.00 92.12 84 LYS A C 1
ATOM 674 O O . LYS A 1 84 ? -21.236 11.496 20.962 1.00 92.12 84 LYS A O 1
ATOM 679 N N . THR A 1 85 ? -22.738 10.166 19.939 1.00 93.19 85 THR A N 1
ATOM 680 C CA . THR A 1 85 ? -22.402 10.511 18.551 1.00 93.19 85 THR A CA 1
ATOM 681 C C . THR A 1 85 ? -23.624 11.132 17.885 1.00 93.19 85 THR A C 1
ATOM 683 O O . THR A 1 85 ? -24.755 10.706 18.148 1.00 93.19 85 THR A O 1
ATOM 686 N N . ASN A 1 86 ? -23.423 12.145 17.042 1.00 96.38 86 ASN A N 1
ATOM 687 C CA . ASN A 1 86 ? -24.533 12.761 16.313 1.00 96.38 86 ASN A CA 1
ATOM 688 C C . ASN A 1 86 ? -24.983 11.894 15.118 1.00 96.38 86 ASN A C 1
ATOM 690 O O . ASN A 1 86 ? -24.341 10.910 14.750 1.00 96.38 86 ASN A O 1
ATOM 694 N N . ALA A 1 87 ? -26.146 12.208 14.540 1.00 96.69 87 ALA A N 1
ATOM 695 C CA . ALA A 1 87 ? -26.719 11.394 13.466 1.00 96.69 87 ALA A CA 1
ATOM 696 C C . ALA A 1 87 ? -25.847 11.353 12.190 1.00 96.69 87 ALA A C 1
ATOM 698 O O . ALA A 1 87 ? -25.666 10.250 11.669 1.00 96.69 87 ALA A O 1
ATOM 699 N N . PRO A 1 88 ? -25.271 12.478 11.713 1.00 96.75 88 PRO A N 1
ATOM 700 C CA . PRO A 1 88 ? -24.335 12.459 10.588 1.00 96.75 88 PRO A CA 1
ATOM 701 C C . PRO A 1 88 ? -23.105 11.579 10.834 1.00 96.75 88 PRO A C 1
ATOM 703 O O . PRO A 1 88 ? -22.804 10.709 10.021 1.00 96.75 88 PRO A O 1
ATOM 706 N N . GLU A 1 89 ? -22.439 11.735 11.980 1.00 95.88 89 GLU A N 1
ATOM 707 C CA . GLU A 1 89 ? -21.268 10.928 12.346 1.00 95.88 89 GLU A CA 1
ATOM 708 C C . GLU A 1 89 ? -21.615 9.440 12.436 1.00 95.88 89 GLU A C 1
ATOM 710 O O . GLU A 1 89 ? -20.896 8.593 11.912 1.00 95.88 89 GLU A O 1
ATOM 715 N N . ARG A 1 90 ? -22.759 9.099 13.043 1.00 95.75 90 ARG A N 1
ATOM 716 C CA . ARG A 1 90 ? -23.217 7.708 13.129 1.00 95.75 90 ARG A CA 1
ATOM 717 C C . ARG A 1 90 ? -23.491 7.109 11.746 1.00 95.75 90 ARG A C 1
ATOM 719 O O . ARG A 1 90 ? -23.268 5.914 11.558 1.00 95.75 90 ARG A O 1
ATOM 726 N N . ALA A 1 91 ? -24.005 7.901 10.803 1.00 96.88 91 ALA A N 1
ATOM 727 C CA . ALA A 1 91 ? -24.237 7.452 9.433 1.00 96.88 91 ALA A CA 1
ATOM 728 C C . ALA A 1 91 ? -22.913 7.170 8.707 1.00 96.88 91 ALA A C 1
ATOM 730 O O . ALA A 1 91 ? -22.782 6.097 8.124 1.00 96.88 91 ALA A O 1
ATOM 731 N N . ALA A 1 92 ? -21.926 8.064 8.837 1.00 96.44 92 ALA A N 1
ATOM 732 C CA . ALA A 1 92 ? -20.592 7.883 8.264 1.00 96.44 92 ALA A CA 1
ATOM 733 C C . ALA A 1 92 ? -19.881 6.642 8.834 1.00 96.44 92 ALA A C 1
ATOM 735 O O . ALA A 1 92 ? -19.386 5.806 8.085 1.00 96.44 92 ALA A O 1
ATOM 736 N N . ILE A 1 93 ? -19.914 6.452 10.159 1.00 95.12 93 ILE A N 1
ATOM 737 C CA . ILE A 1 93 ? -19.335 5.261 10.804 1.00 95.12 93 ILE A CA 1
ATOM 738 C C . ILE A 1 93 ? -20.012 3.982 10.298 1.00 95.12 93 ILE A C 1
ATOM 740 O O . ILE A 1 93 ? -19.345 2.983 10.052 1.00 95.12 93 ILE A O 1
ATOM 744 N N . LYS A 1 94 ? -21.339 3.995 10.123 1.00 95.75 94 LYS A N 1
ATOM 745 C CA . LYS A 1 94 ? -22.076 2.828 9.619 1.00 95.75 94 LYS A CA 1
ATOM 746 C C . LYS A 1 94 ? -21.671 2.456 8.189 1.00 95.75 94 LYS A C 1
ATOM 748 O O . LYS A 1 94 ? -21.744 1.281 7.842 1.00 95.75 94 LYS A O 1
ATOM 753 N N . GLU A 1 95 ? -21.323 3.428 7.356 1.00 96.88 95 GLU A N 1
ATOM 754 C CA . GLU A 1 95 ? -20.838 3.169 6.001 1.00 96.88 95 GLU A CA 1
ATOM 755 C C . GLU A 1 95 ? -19.481 2.468 6.032 1.00 96.88 95 GLU A C 1
ATOM 757 O O . GLU A 1 95 ? -19.367 1.388 5.466 1.00 96.88 95 GLU A O 1
ATOM 762 N N . ILE A 1 96 ? -18.530 2.999 6.809 1.00 95.81 96 ILE A N 1
ATOM 763 C CA . ILE A 1 96 ? -17.205 2.390 7.010 1.00 95.81 96 ILE A CA 1
ATOM 764 C C . ILE A 1 96 ? -17.347 0.955 7.521 1.00 95.81 96 ILE A C 1
ATOM 766 O O . ILE A 1 96 ? -16.804 0.026 6.945 1.00 95.81 96 ILE A O 1
ATOM 770 N N . VAL A 1 97 ? -18.146 0.747 8.571 1.00 95.12 97 VAL A N 1
ATOM 771 C CA . VAL A 1 97 ? -18.346 -0.588 9.154 1.00 95.12 97 VAL A CA 1
ATOM 772 C C . VAL A 1 97 ? -18.915 -1.577 8.133 1.00 95.12 97 VAL A C 1
ATOM 774 O O . VAL A 1 97 ? -18.557 -2.747 8.153 1.00 95.12 97 VAL A O 1
ATOM 777 N N . ARG A 1 98 ? -19.811 -1.132 7.249 1.00 96.00 98 ARG A N 1
ATOM 778 C CA 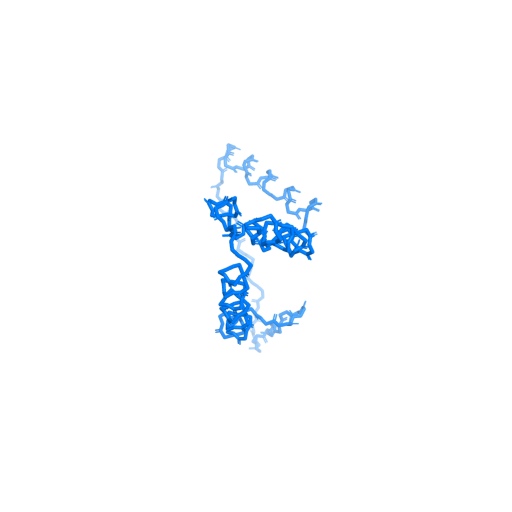. ARG A 1 98 ? -20.387 -1.999 6.216 1.00 96.00 98 ARG A CA 1
ATOM 779 C C . ARG A 1 98 ? -19.348 -2.404 5.178 1.00 96.00 98 ARG A C 1
ATOM 781 O O . ARG A 1 98 ? -19.304 -3.576 4.834 1.00 96.00 98 ARG A O 1
ATOM 788 N N . ASP A 1 99 ? -18.535 -1.452 4.731 1.00 94.88 99 ASP A N 1
ATOM 789 C CA . ASP A 1 99 ? -17.443 -1.694 3.788 1.00 94.88 99 ASP A CA 1
ATOM 790 C C . ASP A 1 99 ? -16.463 -2.740 4.337 1.00 94.88 99 ASP A C 1
ATOM 792 O O . ASP A 1 99 ? -16.171 -3.726 3.670 1.00 94.88 99 ASP A O 1
ATOM 796 N N . GLU A 1 100 ? -16.076 -2.605 5.608 1.00 94.50 100 GLU A N 1
ATOM 797 C CA . GLU A 1 100 ? -15.217 -3.572 6.306 1.00 94.50 100 GLU A CA 1
ATOM 798 C C . GLU A 1 100 ? -15.840 -4.978 6.371 1.00 94.50 100 GLU A C 1
ATOM 800 O O . GLU A 1 100 ? -15.143 -5.974 6.210 1.00 94.50 100 GLU A O 1
ATOM 805 N N . TYR A 1 101 ? -17.157 -5.094 6.585 1.00 92.62 101 TYR A N 1
ATOM 806 C CA . TYR A 1 101 ? -17.829 -6.402 6.598 1.00 92.62 101 TYR A CA 1
ATOM 807 C C . TYR A 1 101 ? -17.988 -7.026 5.208 1.00 92.62 101 TYR A C 1
ATOM 809 O O . TYR A 1 101 ? -18.080 -8.249 5.106 1.00 92.62 101 TYR A O 1
ATOM 817 N N . GLU A 1 102 ? -18.093 -6.210 4.160 1.00 92.69 102 GLU A N 1
ATOM 818 C CA . GLU A 1 102 ? -18.276 -6.677 2.783 1.00 92.69 102 GLU A CA 1
ATOM 819 C C . GLU A 1 102 ? -16.936 -6.993 2.095 1.00 92.69 102 GLU A C 1
ATOM 821 O O . GLU A 1 102 ? -16.897 -7.890 1.252 1.00 92.69 102 GLU A O 1
ATOM 826 N N . ASN A 1 103 ? -15.850 -6.308 2.477 1.00 85.06 103 ASN A N 1
ATOM 827 C CA . ASN A 1 103 ? -14.550 -6.355 1.794 1.00 85.06 103 ASN A CA 1
ATOM 828 C C . ASN A 1 103 ? -13.371 -6.873 2.649 1.00 85.06 103 ASN A C 1
ATOM 830 O O . ASN A 1 103 ? -12.268 -7.006 2.109 1.00 85.06 103 ASN A O 1
ATOM 834 N N . GLY A 1 104 ? -13.574 -7.139 3.946 1.00 64.88 104 GLY A N 1
ATOM 835 C CA . GLY A 1 104 ? -12.547 -7.593 4.902 1.00 64.88 104 GLY A CA 1
ATOM 836 C C . GLY A 1 104 ? -12.320 -9.100 4.988 1.00 64.88 104 GLY A C 1
ATOM 837 O O . GLY A 1 104 ? -13.256 -9.885 4.708 1.00 64.88 104 GLY A O 1
#

Foldseek 3Di:
DVLVVQQVLLVVVVVPDDPVVCVVCVPCSVVPSGPVVVVVVVVVVVVVVVVCVVCCVVVVDDPDPDDPDDDDPPDDDDDDDDDDDDPVRVVVVVVVVVCVVVPD

Sequence (104 aa):
MELSSDLIITDQIKRKKTQEVKDHFIDGWSKLNSPDALVENLDDYDTLRSTFRSKQPQLGSTNLTKMDIKEVEGSKPECMKPYKTNAPERAAIKEIVRDEYENG

Secondary structure (DSSP, 8-state):
-HHHHHHHHHHHHHHHS-HHHHHHTTTTTTT---HHHHHHHHHHHHHHHHHHHHHGGGGT--S-SS----PPTT-----PPPPP--HHHHHHHHHHHHHHHHH-